Protein AF-A0ABD2Y4R7-F1 (afdb_monomer_lite)

Sequence (133 aa):
ENFEKKKAEISSQSTVENDNMSSDGSQHSQHLPSDLDIWCDAVGGKKKGRVSGLGSLGRTMKGYSSRPSHPYDLPEDVDERIRSTVHSLSAELQAQLERERLEKEEMKKEQASLQAQLSETRNQLHTLMERLG

Foldseek 3Di:
DQLVVLVVVLVVVVVPPPDDDDDDDDDPPPDRDDSVRSVCVSVVNDPPDDDPPDDDDDDPDDDPPPPPPDPPPPPPVVVVVVVVVVVVVVVVVVVVVVVVVVVVVVVVVVVVVVVVVVVVVVVVVVVVVVVVD

Radius of gyration: 38.23 Å; chains: 1; bounding box: 57×61×107 Å

Secondary structure (DSSP, 8-state):
-HHHHHHHHHHHHTTS---------------PPPHHHHHHHHTT-------TTS----------------TT-S-HHHHHHHHHHHHHHHHHHHHHHHHHHHHHHHHHHHHHHHHHHHHHHHHHHHHHHHHH-

Structure (mmCIF, N/CA/C/O backbone):
data_AF-A0ABD2Y4R7-F1
#
_entry.id   AF-A0ABD2Y4R7-F1
#
loop_
_atom_site.group_PDB
_atom_site.id
_atom_site.type_symbol
_atom_site.label_atom_id
_atom_site.label_alt_id
_atom_site.label_comp_id
_atom_site.label_asym_id
_atom_site.label_entity_id
_atom_site.label_seq_id
_atom_site.pdbx_PDB_ins_code
_atom_site.Cartn_x
_atom_site.Cartn_y
_atom_site.Cartn_z
_atom_site.occupancy
_atom_site.B_iso_or_equiv
_atom_site.auth_seq_id
_atom_site.auth_comp_id
_atom_site.auth_asym_id
_atom_site.auth_atom_id
_atom_site.pdbx_PDB_model_num
ATOM 1 N N . GLU A 1 1 ? 24.733 26.031 -22.591 1.00 61.31 1 GLU A N 1
ATOM 2 C CA . GLU A 1 1 ? 24.659 27.468 -22.241 1.00 61.31 1 GLU A CA 1
ATOM 3 C C . GLU A 1 1 ? 24.317 28.366 -23.438 1.00 61.31 1 GLU A C 1
ATOM 5 O O . GLU A 1 1 ? 23.368 29.129 -23.340 1.00 61.31 1 GLU A O 1
ATOM 10 N N . ASN A 1 2 ? 25.004 28.249 -24.584 1.00 70.81 2 ASN A N 1
ATOM 11 C CA . ASN A 1 2 ? 24.762 29.124 -25.750 1.00 70.81 2 ASN A CA 1
ATOM 12 C C . ASN A 1 2 ? 23.354 29.016 -26.367 1.00 70.81 2 ASN A C 1
ATOM 14 O O . ASN A 1 2 ? 22.823 30.020 -26.825 1.00 70.81 2 ASN A O 1
ATOM 18 N N . PHE A 1 3 ? 22.741 27.827 -26.354 1.00 76.00 3 PHE A N 1
ATOM 19 C CA . PHE A 1 3 ? 21.389 27.616 -26.889 1.00 76.00 3 PHE A CA 1
ATOM 20 C C . PHE A 1 3 ? 20.314 28.379 -26.101 1.00 76.00 3 PHE A C 1
ATOM 22 O O . PHE A 1 3 ? 19.550 29.135 -26.690 1.00 76.00 3 PHE A O 1
ATOM 29 N N . GLU A 1 4 ? 20.312 28.254 -24.771 1.00 78.19 4 GLU A N 1
ATOM 30 C CA . GLU A 1 4 ? 19.362 28.966 -23.902 1.00 78.19 4 GLU A CA 1
ATOM 31 C C . GLU A 1 4 ? 19.535 30.488 -23.979 1.00 78.19 4 GLU A C 1
ATOM 33 O O . GLU A 1 4 ? 18.552 31.222 -24.073 1.00 78.19 4 GLU A O 1
ATOM 38 N N . LYS A 1 5 ? 20.784 30.978 -24.046 1.00 78.00 5 LYS A N 1
ATOM 39 C CA . LYS A 1 5 ? 21.057 32.410 -24.266 1.00 78.00 5 LYS A CA 1
ATOM 40 C C . LYS A 1 5 ? 20.487 32.902 -25.602 1.00 78.00 5 LYS A C 1
ATOM 42 O O . LYS A 1 5 ? 19.830 33.938 -25.633 1.00 78.00 5 LYS A O 1
ATOM 47 N N . LYS A 1 6 ? 20.681 32.139 -26.684 1.00 73.31 6 LYS A N 1
ATOM 48 C CA . LYS A 1 6 ? 20.178 32.477 -28.026 1.00 73.31 6 LYS A CA 1
ATOM 49 C C . LYS A 1 6 ? 18.644 32.444 -28.092 1.00 73.31 6 LYS A C 1
ATOM 51 O O . LYS A 1 6 ? 18.037 33.301 -28.725 1.00 73.31 6 LYS A O 1
ATOM 56 N N . LYS A 1 7 ? 18.007 31.498 -27.395 1.00 77.88 7 LYS A N 1
ATOM 57 C CA . LYS A 1 7 ? 16.542 31.401 -27.294 1.00 77.88 7 LYS A CA 1
ATOM 58 C C . LYS A 1 7 ? 15.939 32.619 -26.582 1.00 77.88 7 LYS A C 1
ATOM 60 O O . LYS A 1 7 ? 14.963 33.189 -27.065 1.00 77.88 7 LYS A O 1
ATOM 65 N N . ALA A 1 8 ? 16.558 33.063 -25.487 1.00 75.88 8 ALA A N 1
ATOM 66 C CA . ALA A 1 8 ? 16.136 34.263 -24.764 1.00 75.88 8 ALA A CA 1
ATOM 67 C C . ALA A 1 8 ? 16.325 35.561 -25.581 1.00 75.88 8 ALA A C 1
ATOM 69 O O . ALA A 1 8 ? 15.470 36.447 -25.538 1.00 75.88 8 ALA A O 1
ATOM 70 N N . GLU A 1 9 ? 17.406 35.665 -26.360 1.00 75.25 9 GLU A N 1
ATOM 71 C CA . GLU A 1 9 ? 17.685 36.809 -27.243 1.00 75.25 9 GLU A CA 1
ATOM 72 C C . GLU A 1 9 ? 16.630 36.955 -28.353 1.00 75.25 9 GLU A C 1
ATOM 74 O O . GLU A 1 9 ? 16.052 38.029 -28.525 1.00 75.25 9 GLU A O 1
ATOM 79 N N . ILE A 1 10 ? 16.309 35.856 -29.044 1.00 69.12 10 ILE A N 1
ATOM 80 C CA . ILE A 1 10 ? 15.305 35.830 -30.122 1.00 69.12 10 ILE A CA 1
ATOM 81 C C . ILE A 1 10 ? 13.909 36.152 -29.575 1.00 69.12 10 ILE A C 1
ATOM 83 O O . ILE A 1 10 ? 13.152 36.904 -30.190 1.00 69.12 10 ILE A O 1
ATOM 87 N N . SER A 1 11 ? 13.582 35.639 -28.385 1.00 69.81 11 SER A N 1
ATOM 88 C CA . SER A 1 11 ? 12.320 35.959 -27.715 1.00 69.81 11 SER A CA 1
ATOM 89 C C . SER A 1 11 ? 12.214 37.445 -27.351 1.00 69.81 11 SER A C 1
ATOM 91 O O . SER A 1 11 ? 11.113 37.990 -27.373 1.00 69.81 11 SER A O 1
ATOM 93 N N . SER A 1 12 ? 13.337 38.103 -27.039 1.00 64.19 12 SER A N 1
ATOM 94 C CA . SER A 1 12 ? 13.375 39.522 -26.657 1.00 64.19 12 SER A CA 1
ATOM 95 C C . SER A 1 12 ? 13.302 40.472 -27.862 1.00 64.19 12 SER A C 1
ATOM 97 O O . SER A 1 12 ? 12.745 41.560 -27.738 1.00 64.19 12 SER A O 1
ATOM 99 N N . GLN A 1 13 ? 13.817 40.068 -29.032 1.00 59.62 13 GLN A N 1
ATOM 100 C CA . GLN A 1 13 ? 13.755 40.861 -30.272 1.00 59.62 13 GLN A CA 1
ATOM 101 C C . GLN A 1 13 ? 12.363 40.901 -30.916 1.00 59.62 13 GLN A C 1
ATOM 103 O O . GLN A 1 13 ? 12.032 41.886 -31.570 1.00 59.62 13 GLN A O 1
ATOM 108 N N . SER A 1 14 ? 11.517 39.885 -30.699 1.00 55.91 14 SER A N 1
ATOM 109 C CA . SER A 1 14 ? 10.165 39.848 -31.290 1.00 55.91 14 SER A CA 1
ATOM 110 C C . SER A 1 14 ? 9.227 40.965 -30.799 1.00 55.91 14 SER A C 1
ATOM 112 O O . SER A 1 14 ? 8.180 41.200 -31.394 1.00 55.91 14 SER A O 1
ATOM 114 N N . THR A 1 15 ? 9.610 41.686 -29.742 1.00 48.50 15 THR A N 1
ATOM 115 C CA . THR A 1 15 ? 8.780 42.709 -29.094 1.00 48.50 15 THR A CA 1
ATOM 116 C C . THR A 1 15 ? 9.093 44.143 -29.555 1.00 48.50 15 THR A C 1
ATOM 118 O O . THR A 1 15 ? 8.434 45.065 -29.083 1.00 48.50 15 THR A O 1
ATOM 121 N N . VAL A 1 16 ? 10.077 44.374 -30.444 1.00 49.09 16 VAL A N 1
ATOM 122 C CA . VAL A 1 16 ? 10.581 45.742 -30.741 1.00 49.09 16 VAL A CA 1
ATOM 123 C C . VAL A 1 16 ? 10.497 46.215 -32.198 1.00 49.09 16 VAL A C 1
ATOM 125 O O . VAL A 1 16 ? 10.890 47.343 -32.473 1.00 49.09 16 VAL A O 1
ATOM 128 N N . GLU A 1 17 ? 9.933 45.445 -33.130 1.00 47.53 17 GLU A N 1
ATOM 129 C CA . GLU A 1 17 ? 9.790 45.885 -34.531 1.00 47.53 17 GLU A CA 1
ATOM 130 C C . GLU A 1 17 ? 8.320 45.996 -34.956 1.00 47.53 17 GLU A C 1
ATOM 132 O O . GLU A 1 17 ? 7.831 45.264 -35.809 1.00 47.53 17 GLU A O 1
ATOM 137 N N . ASN A 1 18 ? 7.618 46.955 -34.355 1.00 47.94 18 ASN A N 1
ATOM 138 C CA . ASN A 1 18 ? 6.446 47.593 -34.948 1.00 47.94 18 ASN A CA 1
ATOM 139 C C . ASN A 1 18 ? 6.673 49.099 -34.836 1.00 47.94 18 ASN A C 1
ATOM 141 O O . ASN A 1 18 ? 6.500 49.647 -33.755 1.00 47.94 18 ASN A O 1
ATOM 145 N N . ASP A 1 19 ? 7.177 49.703 -35.916 1.00 41.25 19 ASP A N 1
ATOM 146 C CA . ASP A 1 19 ? 6.879 51.070 -36.380 1.00 41.25 19 ASP A CA 1
ATOM 147 C C . ASP A 1 19 ? 7.995 51.579 -37.313 1.00 41.25 19 ASP A C 1
ATOM 149 O O . ASP A 1 19 ? 8.799 52.423 -36.928 1.00 41.25 19 ASP A O 1
ATOM 153 N N . ASN A 1 20 ? 8.048 51.102 -38.567 1.00 38.19 20 ASN A N 1
ATOM 154 C CA . ASN A 1 20 ? 8.300 52.011 -39.695 1.00 38.19 20 ASN A CA 1
ATOM 155 C C . ASN A 1 20 ? 7.937 51.394 -41.059 1.00 38.19 20 ASN A C 1
ATOM 157 O O . ASN A 1 20 ? 8.328 50.280 -41.394 1.00 38.19 20 ASN A O 1
ATOM 161 N N . MET A 1 21 ? 7.197 52.161 -41.853 1.00 42.62 21 MET A N 1
ATOM 162 C CA . MET A 1 21 ? 6.607 51.813 -43.149 1.00 42.62 21 MET A CA 1
ATOM 163 C C . MET A 1 21 ? 7.635 51.717 -44.289 1.00 42.62 21 MET A C 1
ATOM 165 O O . MET A 1 21 ? 8.457 52.621 -44.426 1.00 42.62 21 MET A O 1
ATOM 169 N N . SER A 1 22 ? 7.492 50.732 -45.195 1.00 34.62 22 SER A N 1
ATOM 170 C CA . SER A 1 22 ? 7.478 50.946 -46.664 1.00 34.62 22 SER A CA 1
ATOM 171 C C . SER A 1 22 ? 7.239 49.659 -47.477 1.00 34.62 22 SER A C 1
ATOM 173 O O . SER A 1 22 ? 8.054 48.747 -47.483 1.00 34.62 22 SER A O 1
ATOM 175 N N . SER A 1 23 ? 6.099 49.651 -48.178 1.00 39.53 23 SER A N 1
ATOM 176 C CA . SER A 1 23 ? 5.803 49.086 -49.509 1.00 39.53 23 SER A CA 1
ATOM 177 C C . SER A 1 23 ? 6.753 48.034 -50.113 1.00 39.53 23 SER A C 1
ATOM 179 O O . SER A 1 23 ? 7.788 48.393 -50.659 1.00 39.53 23 SER A O 1
ATOM 181 N N . ASP A 1 24 ? 6.328 46.770 -50.164 1.00 35.19 24 ASP A N 1
ATOM 182 C CA . ASP A 1 24 ? 5.962 46.029 -51.394 1.00 35.19 24 ASP A CA 1
ATOM 183 C C . ASP A 1 24 ? 5.652 44.565 -51.020 1.00 35.19 24 ASP A C 1
ATOM 185 O O . ASP A 1 24 ? 6.187 44.014 -50.058 1.00 35.19 24 ASP A O 1
ATOM 189 N N . GLY A 1 25 ? 4.698 43.959 -51.717 1.00 42.66 25 GLY A N 1
ATOM 190 C CA . GLY A 1 25 ? 4.011 42.745 -51.305 1.00 42.66 25 GLY A CA 1
ATOM 191 C C . GLY A 1 25 ? 4.906 41.514 -51.169 1.00 42.66 25 GLY A C 1
ATOM 192 O O . GLY A 1 25 ? 5.494 41.041 -52.135 1.00 42.66 25 GLY A O 1
ATOM 193 N N . SER A 1 26 ? 4.901 40.908 -49.983 1.00 41.00 26 SER A N 1
ATOM 194 C CA . SER A 1 26 ? 4.871 39.453 -49.781 1.00 41.00 26 SER A CA 1
ATOM 195 C C . SER A 1 26 ? 4.698 39.172 -48.295 1.00 41.00 26 SER A C 1
ATOM 197 O O . SER A 1 26 ? 5.346 39.787 -47.457 1.00 41.00 26 SER A O 1
ATOM 199 N N . GLN A 1 27 ? 3.775 38.270 -47.974 1.00 41.72 27 GLN A N 1
ATOM 200 C CA . GLN A 1 27 ? 3.334 37.935 -46.622 1.00 41.72 27 GLN A CA 1
ATOM 201 C C . GLN A 1 27 ? 4.524 37.549 -45.727 1.00 41.72 27 GLN A C 1
ATOM 203 O O . GLN A 1 27 ? 4.993 36.412 -45.745 1.00 41.72 27 GLN A O 1
ATOM 208 N N . HIS A 1 28 ? 5.018 38.504 -44.941 1.00 42.81 28 HIS A N 1
ATOM 209 C CA . HIS A 1 28 ? 6.040 38.270 -43.933 1.00 42.81 28 HIS A CA 1
ATOM 210 C C . HIS A 1 28 ? 5.360 37.663 -42.704 1.00 42.81 28 HIS A C 1
ATOM 212 O O . HIS A 1 28 ? 4.966 38.360 -41.774 1.00 42.81 28 HIS A O 1
ATOM 218 N N . SER A 1 29 ? 5.164 36.344 -42.717 1.00 42.91 29 SER A N 1
ATOM 219 C CA . SER A 1 29 ? 4.933 35.624 -41.469 1.00 42.91 29 SER A CA 1
ATOM 220 C C . SER A 1 29 ? 6.230 35.737 -40.676 1.00 42.91 29 SER A C 1
ATOM 222 O O . SER A 1 29 ? 7.221 35.110 -41.052 1.00 42.91 29 SER A O 1
ATOM 224 N N . GLN A 1 30 ? 6.231 36.541 -39.610 1.00 54.12 30 GLN A N 1
ATOM 225 C CA . GLN A 1 30 ? 7.271 36.532 -38.579 1.00 54.12 30 GLN A CA 1
ATOM 226 C C . GLN A 1 30 ? 7.250 35.159 -37.893 1.00 54.12 30 GLN A C 1
ATOM 228 O O . GLN A 1 30 ? 6.679 34.958 -36.826 1.00 54.12 30 GLN A O 1
ATOM 233 N N . HIS A 1 31 ? 7.782 34.157 -38.584 1.00 57.12 31 HIS A N 1
ATOM 234 C CA . HIS A 1 31 ? 7.896 32.804 -38.086 1.00 57.12 31 HIS A CA 1
ATOM 235 C C . HIS A 1 31 ? 9.127 32.781 -37.191 1.00 57.12 31 HIS A C 1
ATOM 237 O O . HIS A 1 31 ? 10.254 32.809 -37.693 1.00 57.12 31 HIS A O 1
ATOM 243 N N . LEU A 1 32 ? 8.917 32.751 -35.871 1.00 66.94 32 LEU A N 1
ATOM 244 C CA . LEU A 1 32 ? 10.012 32.506 -34.941 1.00 66.94 32 LEU A CA 1
ATOM 245 C C . LEU A 1 32 ? 10.768 31.248 -35.404 1.00 66.94 32 LEU A C 1
ATOM 247 O O . LEU A 1 32 ? 10.133 30.261 -35.791 1.00 66.94 32 LEU A O 1
ATOM 251 N N . PRO A 1 33 ? 12.109 31.276 -35.441 1.00 71.06 33 PRO A N 1
ATOM 252 C CA . PRO A 1 33 ? 12.880 30.112 -35.849 1.00 71.06 33 PRO A CA 1
ATOM 253 C C . PRO A 1 33 ? 12.521 28.925 -34.953 1.00 71.06 33 PRO A C 1
ATOM 255 O O . PRO A 1 33 ? 12.316 29.084 -33.749 1.00 71.06 33 PRO A O 1
ATOM 258 N N . SER A 1 34 ? 12.421 27.732 -35.544 1.00 73.88 34 SER A N 1
ATOM 259 C CA . SER A 1 34 ? 12.171 26.518 -34.767 1.00 73.88 34 SER A CA 1
ATOM 260 C C . SER A 1 34 ? 13.300 26.320 -33.755 1.00 73.88 34 SER A C 1
ATOM 262 O O . SER A 1 34 ? 14.447 26.666 -34.035 1.00 73.88 34 SER A O 1
ATOM 264 N N . ASP A 1 35 ? 13.019 25.691 -32.614 1.00 77.38 35 ASP A N 1
ATOM 265 C CA . ASP A 1 35 ? 14.049 25.319 -31.635 1.00 77.38 35 ASP A CA 1
ATOM 266 C C . ASP A 1 35 ? 15.225 24.560 -32.289 1.00 77.38 35 ASP A C 1
ATOM 268 O O . ASP A 1 35 ? 16.376 24.725 -31.884 1.00 77.38 35 ASP A O 1
ATOM 272 N N . LEU A 1 36 ? 14.971 23.804 -33.366 1.00 78.12 36 LEU A N 1
ATOM 273 C CA . LEU A 1 36 ? 16.018 23.143 -34.149 1.00 78.12 36 LEU A CA 1
ATOM 274 C C . LEU A 1 36 ? 16.928 24.135 -34.892 1.00 78.12 36 LEU A C 1
ATOM 276 O O . LEU A 1 36 ? 18.143 23.940 -34.937 1.00 78.12 36 LEU A O 1
ATOM 280 N N . ASP A 1 37 ? 16.361 25.202 -35.455 1.00 74.12 37 ASP A N 1
ATOM 281 C CA . ASP A 1 37 ? 17.117 26.261 -36.126 1.00 74.12 37 ASP A CA 1
ATOM 282 C C . ASP A 1 37 ? 17.974 27.037 -35.117 1.00 74.12 37 ASP A C 1
ATOM 284 O O . ASP A 1 37 ? 19.153 27.287 -35.369 1.00 74.12 37 ASP A O 1
ATOM 288 N N . ILE A 1 38 ? 17.409 27.346 -33.945 1.00 80.12 38 ILE A N 1
ATOM 289 C CA . ILE A 1 38 ? 18.111 28.024 -32.844 1.00 80.12 38 ILE A CA 1
ATOM 290 C C . ILE A 1 38 ? 19.287 27.166 -32.357 1.00 80.12 38 ILE A C 1
ATOM 292 O O . ILE A 1 38 ? 20.374 27.679 -32.078 1.00 80.12 38 ILE A O 1
ATOM 296 N N . TRP A 1 39 ? 19.095 25.846 -32.289 1.00 80.62 39 TRP A N 1
ATOM 297 C CA . TRP A 1 39 ? 20.139 24.916 -31.878 1.00 80.62 39 TRP A CA 1
ATOM 298 C C . TRP A 1 39 ? 21.266 24.842 -32.902 1.00 80.62 39 TRP A C 1
ATOM 300 O O . TRP A 1 39 ? 22.426 24.994 -32.519 1.00 80.62 39 TRP A O 1
ATOM 310 N N . CYS A 1 40 ? 20.933 24.695 -34.190 1.00 73.88 40 CYS A N 1
ATOM 311 C CA . CYS A 1 40 ? 21.911 24.703 -35.282 1.00 73.88 40 CYS A CA 1
ATOM 312 C C . CYS A 1 40 ? 22.799 25.952 -35.230 1.00 73.88 40 CYS A C 1
ATOM 314 O O . CYS A 1 40 ? 24.021 25.845 -35.321 1.00 73.88 40 CYS A O 1
ATOM 316 N N . ASP A 1 41 ? 22.197 27.118 -35.010 1.00 71.69 41 ASP A N 1
ATOM 317 C CA . ASP A 1 41 ? 22.912 28.384 -34.884 1.00 71.69 41 ASP A CA 1
ATOM 318 C C . ASP A 1 41 ? 23.829 28.440 -33.653 1.00 71.69 41 ASP A C 1
ATOM 320 O O . ASP A 1 41 ? 24.956 28.930 -33.738 1.00 71.69 41 ASP A O 1
ATOM 324 N N . ALA A 1 42 ? 23.368 27.947 -32.500 1.00 76.81 42 ALA A N 1
ATOM 325 C CA . ALA A 1 42 ? 24.131 27.984 -31.252 1.00 76.81 42 ALA A CA 1
ATOM 326 C C . ALA A 1 42 ? 25.357 27.055 -31.262 1.00 76.81 42 ALA A C 1
ATOM 328 O O . ALA A 1 42 ? 26.347 27.338 -30.583 1.00 76.81 42 ALA A O 1
ATOM 329 N N . VAL A 1 43 ? 25.301 25.958 -32.025 1.00 74.25 43 VAL A N 1
ATOM 330 C CA . VAL A 1 43 ? 26.406 24.993 -32.170 1.00 74.25 43 VAL A CA 1
ATOM 331 C C . VAL A 1 43 ? 27.291 25.263 -33.396 1.00 74.25 43 VAL A C 1
ATOM 333 O O . VAL A 1 43 ? 28.243 24.525 -33.639 1.00 74.25 43 VAL A O 1
ATOM 336 N N . GLY A 1 44 ? 27.008 26.326 -34.164 1.00 66.00 44 GLY A N 1
ATOM 337 C CA . GLY A 1 44 ? 27.782 26.716 -35.351 1.00 66.00 44 GLY A CA 1
ATOM 338 C C . GLY A 1 44 ? 27.517 25.857 -36.596 1.00 66.00 44 GLY A C 1
ATOM 339 O O . GLY A 1 44 ? 28.340 25.811 -37.515 1.00 66.00 44 GLY A O 1
ATOM 340 N N . GLY A 1 45 ? 26.382 25.160 -36.640 1.00 61.19 45 GLY A N 1
ATOM 341 C CA . GLY A 1 45 ? 25.950 24.347 -37.769 1.00 61.19 45 GLY A CA 1
ATOM 342 C C . GLY A 1 45 ? 25.617 25.215 -38.982 1.00 61.19 45 GLY A C 1
ATOM 343 O O . GLY A 1 45 ? 24.667 25.991 -38.977 1.00 61.19 45 GLY A O 1
ATOM 344 N N . LYS A 1 46 ? 26.389 25.077 -40.063 1.00 63.66 46 LYS A N 1
ATOM 345 C CA . LYS A 1 46 ? 26.163 25.813 -41.316 1.00 63.66 46 LYS A CA 1
ATOM 346 C C . LYS A 1 46 ? 24.838 25.374 -41.951 1.00 63.66 46 LYS A C 1
ATOM 348 O O . LYS A 1 46 ? 24.791 24.343 -42.623 1.00 63.66 46 LYS A O 1
ATOM 353 N N . LYS A 1 47 ? 23.772 26.163 -41.800 1.00 63.94 47 LYS A N 1
ATOM 354 C CA . LYS A 1 47 ? 22.528 25.981 -42.563 1.00 63.94 47 LYS A CA 1
ATOM 355 C C . LYS A 1 47 ? 22.858 26.168 -44.050 1.00 63.94 47 LYS A C 1
ATOM 357 O O . LYS A 1 47 ? 23.314 27.233 -44.462 1.00 63.94 47 LYS A O 1
ATOM 362 N N . LYS A 1 48 ? 22.721 25.114 -44.865 1.00 64.56 48 LYS A N 1
ATOM 363 C CA . LYS A 1 48 ? 23.075 25.144 -46.296 1.00 64.56 48 LYS A CA 1
ATOM 364 C C . LYS A 1 48 ? 22.030 25.949 -47.074 1.00 64.56 48 LYS A C 1
ATOM 366 O O . LYS A 1 48 ? 21.119 25.394 -47.677 1.00 64.56 48 LYS A O 1
ATOM 371 N N . GLY A 1 49 ? 22.153 27.271 -47.009 1.00 54.22 49 GLY A N 1
ATOM 372 C CA . GLY A 1 49 ? 21.332 28.215 -47.753 1.00 54.22 49 GLY A CA 1
ATOM 373 C C . GLY A 1 49 ? 21.614 28.150 -49.253 1.00 54.22 49 GLY A C 1
ATOM 374 O O . GLY A 1 49 ? 22.763 28.123 -49.697 1.00 54.22 49 GLY A O 1
ATOM 375 N N . ARG A 1 50 ? 20.536 28.120 -50.036 1.00 56.66 50 ARG A N 1
ATOM 376 C CA . ARG A 1 50 ? 20.517 28.302 -51.487 1.00 56.66 50 ARG A CA 1
ATOM 377 C C . ARG A 1 50 ? 20.878 29.759 -51.786 1.00 56.66 50 ARG A C 1
ATOM 379 O O . ARG A 1 50 ? 20.112 30.657 -51.458 1.00 56.66 50 ARG A O 1
ATOM 386 N N . VAL A 1 51 ? 22.046 29.996 -52.377 1.00 51.44 51 VAL A N 1
ATOM 387 C CA . VAL A 1 51 ? 22.469 31.344 -52.786 1.00 51.44 51 VAL A CA 1
ATOM 388 C C . VAL A 1 51 ? 21.714 31.711 -54.064 1.00 51.44 51 VAL A C 1
ATOM 390 O O . VAL A 1 51 ? 21.940 31.111 -55.115 1.00 51.44 51 VAL A O 1
ATOM 393 N N . SER A 1 52 ? 20.783 32.658 -53.986 1.00 52.78 52 SER A N 1
ATOM 394 C CA . SER A 1 52 ? 20.144 33.225 -55.176 1.00 52.78 52 SER A CA 1
ATOM 395 C C . SER A 1 52 ? 21.173 34.083 -55.917 1.00 52.78 52 SER A C 1
ATOM 397 O O . SER A 1 52 ? 21.632 35.081 -55.374 1.00 52.78 52 SER A O 1
ATOM 399 N N . GLY A 1 53 ? 21.566 33.678 -57.131 1.00 57.94 53 GLY A N 1
ATOM 400 C CA . GLY A 1 53 ? 22.448 34.473 -58.002 1.00 57.94 53 GLY A CA 1
ATOM 401 C C . GLY A 1 53 ? 23.746 33.807 -58.477 1.00 57.94 53 GLY A C 1
ATOM 402 O O . GLY A 1 53 ? 24.453 34.413 -59.275 1.00 57.94 53 GLY A O 1
ATOM 403 N N . LEU A 1 54 ? 24.062 32.569 -58.075 1.00 56.84 54 LEU A N 1
ATOM 404 C CA . LEU A 1 54 ? 25.167 31.804 -58.676 1.00 56.84 54 LEU A CA 1
ATOM 405 C C . LEU A 1 54 ? 24.625 30.587 -59.431 1.00 56.84 54 LEU A C 1
ATOM 407 O O . LEU A 1 54 ? 24.081 29.660 -58.834 1.00 56.84 54 LEU A O 1
ATOM 411 N N . GLY A 1 55 ? 24.766 30.613 -60.758 1.00 48.81 55 GLY A N 1
ATOM 412 C CA . GLY A 1 55 ? 24.318 29.563 -61.669 1.00 48.81 55 GLY A CA 1
ATOM 413 C C . GLY A 1 55 ? 24.822 28.163 -61.299 1.00 48.81 55 GLY A C 1
ATOM 414 O O . GLY A 1 55 ? 25.900 27.986 -60.734 1.00 48.81 55 GLY A O 1
ATOM 415 N N . SER A 1 56 ? 24.004 27.164 -61.639 1.00 58.84 56 SER A N 1
ATOM 416 C CA . SER A 1 56 ? 24.267 25.735 -61.460 1.00 58.84 56 SER A CA 1
ATOM 417 C C . SER A 1 56 ? 25.640 25.339 -62.007 1.00 58.84 56 SER A C 1
ATOM 419 O O . SER A 1 56 ? 25.805 25.165 -63.214 1.00 58.84 56 SER A O 1
ATOM 421 N N . LEU A 1 57 ? 26.603 25.107 -61.115 1.00 50.81 57 LEU A N 1
ATOM 422 C CA . LEU A 1 57 ? 27.826 24.398 -61.463 1.00 50.81 57 LEU A CA 1
ATOM 423 C C . LEU A 1 57 ? 27.697 22.952 -60.988 1.00 50.81 57 LEU A C 1
ATOM 425 O O . LEU A 1 57 ? 27.995 22.611 -59.842 1.00 50.81 5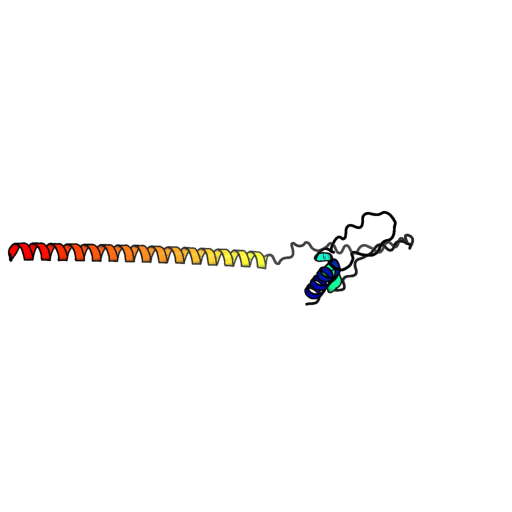7 LEU A O 1
ATOM 429 N N . GLY A 1 58 ? 27.200 22.117 -61.901 1.00 55.22 58 GLY A N 1
ATOM 430 C CA . GLY A 1 58 ? 27.167 20.672 -61.762 1.00 55.22 58 GLY A CA 1
ATOM 431 C C . GLY A 1 58 ? 28.566 20.145 -61.464 1.00 55.22 58 GLY A C 1
ATOM 432 O O . GLY A 1 58 ? 29.427 20.082 -62.336 1.00 55.22 58 GLY A O 1
ATOM 433 N N . ARG A 1 59 ? 28.789 19.765 -60.210 1.00 52.50 59 ARG A N 1
ATOM 434 C CA . ARG A 1 59 ? 29.883 18.888 -59.814 1.00 52.50 59 ARG A CA 1
ATOM 435 C C . ARG A 1 59 ? 29.276 17.735 -59.038 1.00 52.50 59 ARG A C 1
ATOM 437 O O . ARG A 1 59 ? 28.976 17.846 -57.854 1.00 52.50 59 ARG A O 1
ATOM 444 N N . THR A 1 60 ? 29.081 16.634 -59.753 1.00 54.78 60 THR A N 1
ATOM 445 C CA . THR A 1 60 ? 28.945 15.282 -59.214 1.00 54.78 60 THR A CA 1
ATOM 446 C C . THR A 1 60 ? 30.139 14.988 -58.310 1.00 54.78 60 THR A C 1
ATOM 448 O O . THR A 1 60 ? 31.176 14.503 -58.758 1.00 54.78 60 THR A O 1
ATOM 451 N N . MET A 1 61 ? 30.005 15.304 -57.025 1.00 46.38 61 MET A N 1
ATOM 452 C CA . MET A 1 61 ? 30.842 14.724 -55.989 1.00 46.38 61 MET A CA 1
ATOM 453 C C . MET A 1 61 ? 30.167 13.424 -55.568 1.00 46.38 61 MET A C 1
ATOM 455 O O . MET A 1 61 ? 29.020 13.430 -55.122 1.00 46.38 61 MET A O 1
ATOM 459 N N . LYS A 1 62 ? 30.873 12.315 -55.810 1.00 47.88 62 LYS A N 1
ATOM 460 C CA . LYS A 1 62 ? 30.500 10.952 -55.429 1.00 47.88 62 LYS A CA 1
ATOM 461 C C . LYS A 1 62 ? 29.841 10.960 -54.054 1.00 47.88 62 LYS A C 1
ATOM 463 O O . LYS A 1 62 ? 30.448 11.400 -53.081 1.00 47.88 62 LYS A O 1
ATOM 468 N N . GLY A 1 63 ? 28.604 10.476 -54.004 1.00 48.59 63 GLY A N 1
ATOM 469 C CA . GLY A 1 63 ? 27.899 10.249 -52.759 1.00 48.59 63 GLY A CA 1
ATOM 470 C C . GLY A 1 63 ? 28.671 9.249 -51.909 1.00 48.59 63 GLY A C 1
ATOM 471 O O . GLY A 1 63 ? 28.535 8.044 -52.085 1.00 48.59 63 GLY A O 1
ATOM 472 N N . TYR A 1 64 ? 29.418 9.744 -50.929 1.00 43.94 64 TYR A N 1
ATOM 473 C CA . TYR A 1 64 ? 29.360 9.126 -49.615 1.00 43.94 64 TYR A CA 1
ATOM 474 C C . TYR A 1 64 ? 27.954 9.442 -49.124 1.00 43.94 64 TYR A C 1
ATOM 476 O O . TYR A 1 64 ? 27.665 10.522 -48.612 1.00 43.94 64 TYR A O 1
ATOM 484 N N . SER A 1 65 ? 27.046 8.510 -49.401 1.00 48.88 65 SER A N 1
ATOM 485 C CA . SER A 1 65 ? 25.816 8.388 -48.649 1.00 48.88 65 SER A CA 1
ATOM 486 C C . SER A 1 65 ? 26.237 8.112 -47.208 1.00 48.88 65 SER A C 1
ATOM 488 O O . SER A 1 65 ? 26.322 6.968 -46.778 1.00 48.88 65 SER A O 1
ATOM 490 N N . SER A 1 66 ? 26.524 9.164 -46.443 1.00 54.97 66 SER A N 1
ATOM 491 C CA . SER A 1 66 ? 26.264 9.129 -45.014 1.00 54.97 66 SER A CA 1
ATOM 492 C C . SER A 1 66 ? 24.747 9.176 -44.890 1.00 54.97 66 SER A C 1
ATOM 494 O O . SER A 1 66 ? 24.145 10.207 -44.590 1.00 54.97 66 SER A O 1
ATOM 496 N N . ARG A 1 67 ? 24.120 8.043 -45.229 1.00 47.88 67 ARG A N 1
ATOM 497 C CA . ARG A 1 67 ? 22.846 7.649 -44.653 1.00 47.88 67 ARG A CA 1
ATOM 498 C C . ARG A 1 67 ? 22.955 8.022 -43.172 1.00 47.88 67 ARG A C 1
ATOM 500 O O . ARG A 1 67 ? 23.936 7.603 -42.554 1.00 47.88 67 ARG A O 1
ATOM 507 N N . PRO A 1 68 ? 22.048 8.840 -42.617 1.00 49.66 68 PRO A N 1
ATOM 508 C CA . PRO A 1 68 ? 21.990 8.951 -41.175 1.00 49.66 68 PRO A CA 1
ATOM 509 C C . PRO A 1 68 ? 21.785 7.519 -40.690 1.00 49.66 68 PRO A C 1
ATOM 511 O O . PRO A 1 68 ? 20.800 6.875 -41.069 1.00 49.66 68 PRO A O 1
ATOM 514 N N . SER A 1 69 ? 22.772 6.972 -39.977 1.00 51.31 69 SER A N 1
ATOM 515 C CA . SER A 1 69 ? 22.547 5.774 -39.185 1.00 51.31 69 SER A CA 1
ATOM 516 C C . SER A 1 69 ? 21.298 6.058 -38.361 1.00 51.31 69 SER A C 1
ATOM 518 O O . SER A 1 69 ? 21.088 7.170 -37.870 1.00 51.31 69 SER A O 1
ATOM 520 N N . HIS A 1 70 ? 20.382 5.105 -38.422 1.00 54.75 70 HIS A N 1
ATOM 521 C CA . HIS A 1 70 ? 19.025 5.241 -37.933 1.00 54.75 70 HIS A CA 1
ATOM 522 C C . HIS A 1 70 ? 19.007 5.866 -36.526 1.00 54.75 70 HIS A C 1
ATOM 524 O O . HIS A 1 70 ? 19.852 5.515 -35.708 1.00 54.75 70 HIS A O 1
ATOM 530 N N . PRO A 1 71 ? 17.989 6.665 -36.162 1.00 54.88 71 PRO A N 1
ATOM 531 C CA . PRO A 1 71 ? 17.731 7.032 -34.763 1.00 54.88 71 PRO A CA 1
ATOM 532 C C . PRO A 1 71 ? 17.447 5.828 -33.830 1.00 54.88 71 PRO A C 1
ATOM 534 O O . PRO A 1 71 ? 17.085 6.033 -32.678 1.00 54.88 71 PRO A O 1
ATOM 537 N N . TYR A 1 72 ? 17.603 4.589 -34.312 1.00 55.03 72 TYR A N 1
ATOM 538 C CA . TYR A 1 72 ? 17.470 3.346 -33.553 1.00 55.03 72 TYR A CA 1
ATOM 539 C C . TYR A 1 72 ? 18.801 2.798 -33.010 1.00 55.03 72 TYR A C 1
ATOM 541 O O . TYR A 1 72 ? 18.774 1.760 -32.365 1.00 55.03 72 TYR A O 1
ATOM 549 N N . ASP A 1 73 ? 19.939 3.479 -33.190 1.00 55.09 73 ASP A N 1
ATOM 550 C CA . ASP A 1 73 ? 21.195 3.121 -32.500 1.00 55.09 73 ASP A CA 1
ATOM 551 C C . ASP A 1 73 ? 21.213 3.636 -31.039 1.00 55.09 73 ASP A C 1
ATOM 553 O O . ASP A 1 73 ? 22.230 4.130 -30.546 1.00 55.09 73 ASP A O 1
ATOM 557 N N . LEU A 1 74 ? 20.088 3.549 -30.315 1.00 60.22 74 LEU A N 1
ATOM 558 C CA . LEU A 1 74 ? 20.193 3.439 -28.859 1.00 60.22 74 LEU A CA 1
ATOM 559 C C . LEU A 1 74 ? 20.745 2.035 -28.587 1.00 60.22 74 LEU A C 1
ATOM 561 O O . LEU A 1 74 ? 20.250 1.084 -29.192 1.00 60.22 74 LEU A O 1
ATOM 565 N N . PRO A 1 75 ? 21.754 1.866 -27.710 1.00 64.88 75 PRO A N 1
ATOM 566 C CA . PRO A 1 75 ? 22.187 0.532 -27.334 1.00 64.88 75 PRO A CA 1
ATOM 567 C C . PRO A 1 75 ? 20.955 -0.202 -26.808 1.00 64.88 75 PRO A C 1
ATOM 569 O O . PRO A 1 75 ? 20.345 0.264 -25.849 1.00 64.88 75 PRO A O 1
ATOM 572 N N . GLU A 1 76 ? 20.578 -1.315 -27.435 1.00 64.62 76 GLU A N 1
ATOM 573 C CA . GLU A 1 76 ? 19.475 -2.203 -27.022 1.00 64.62 76 GLU A CA 1
ATOM 574 C C . GLU A 1 76 ? 19.532 -2.502 -25.503 1.00 64.62 76 GLU A C 1
ATOM 576 O O . GLU A 1 76 ? 18.527 -2.579 -24.799 1.00 64.62 76 GLU A O 1
ATOM 581 N N . ASP A 1 77 ? 20.760 -2.481 -24.991 1.00 78.88 77 ASP A N 1
ATOM 582 C CA . ASP A 1 77 ? 21.215 -2.533 -23.609 1.00 78.88 77 ASP A CA 1
ATOM 583 C C . ASP A 1 77 ? 20.653 -1.456 -22.652 1.00 78.88 77 ASP A C 1
ATOM 585 O O . ASP A 1 77 ? 20.637 -1.648 -21.436 1.00 78.88 77 ASP A O 1
ATOM 589 N N . VAL A 1 78 ? 20.252 -0.278 -23.135 1.00 87.62 78 VAL A N 1
ATOM 590 C CA . VAL A 1 78 ? 19.649 0.783 -22.305 1.00 87.62 78 VAL A CA 1
ATOM 591 C C . VAL A 1 78 ? 18.178 0.479 -22.076 1.00 87.62 78 VAL A C 1
ATOM 593 O O . VAL A 1 78 ? 17.732 0.487 -20.929 1.00 87.62 78 VAL A O 1
ATOM 596 N N . ASP A 1 79 ? 17.448 0.138 -23.134 1.00 89.38 79 ASP A N 1
ATOM 597 C CA . ASP A 1 79 ? 16.033 -0.205 -23.029 1.00 89.38 79 ASP A CA 1
ATOM 598 C C . ASP A 1 79 ? 15.838 -1.506 -22.242 1.00 89.38 79 ASP A C 1
ATOM 600 O O . ASP A 1 79 ? 14.931 -1.593 -21.417 1.00 89.38 79 ASP A O 1
ATOM 604 N N . GLU A 1 80 ? 16.715 -2.497 -22.423 1.00 91.75 80 GLU A N 1
ATOM 605 C CA . GLU A 1 80 ? 16.719 -3.735 -21.633 1.00 91.75 80 GLU A CA 1
ATOM 606 C C . GLU A 1 80 ? 16.927 -3.457 -20.139 1.00 91.75 80 GLU A C 1
ATOM 608 O O . GLU A 1 80 ? 16.218 -3.991 -19.284 1.00 91.75 80 GLU A O 1
ATOM 613 N N . ARG A 1 81 ? 17.859 -2.556 -19.816 1.00 93.62 81 ARG A N 1
ATOM 614 C CA . ARG A 1 81 ? 18.155 -2.152 -18.439 1.00 93.62 81 ARG A CA 1
ATOM 615 C C . ARG A 1 81 ? 16.996 -1.385 -17.823 1.00 93.62 81 ARG A C 1
ATOM 617 O O . ARG A 1 81 ? 16.642 -1.676 -16.687 1.00 93.62 81 ARG A O 1
ATOM 624 N N . ILE A 1 82 ? 16.375 -0.468 -18.566 1.00 95.12 82 ILE A N 1
ATOM 625 C CA . ILE A 1 82 ? 15.172 0.251 -18.125 1.00 95.12 82 ILE A CA 1
ATOM 626 C C . ILE A 1 82 ? 14.024 -0.734 -17.894 1.00 95.12 82 ILE A C 1
ATOM 628 O O . ILE A 1 82 ? 13.355 -0.672 -16.866 1.00 95.12 82 ILE A O 1
ATOM 632 N N . ARG A 1 83 ? 13.804 -1.690 -18.804 1.00 96.50 83 ARG A N 1
ATOM 633 C CA . ARG A 1 83 ? 12.798 -2.738 -18.597 1.00 96.50 83 ARG A CA 1
ATOM 634 C C . ARG A 1 83 ? 13.114 -3.532 -17.335 1.00 96.50 83 ARG A C 1
ATOM 636 O O . ARG A 1 83 ? 12.235 -3.677 -16.492 1.00 96.50 83 ARG A O 1
ATOM 643 N N . SER A 1 84 ? 14.346 -4.000 -17.164 1.00 96.19 84 SER A N 1
ATOM 644 C CA . SER A 1 84 ? 14.747 -4.777 -15.989 1.00 96.19 84 SER A CA 1
ATOM 645 C C . SER A 1 84 ? 14.556 -4.002 -14.684 1.00 96.19 84 SER A C 1
ATOM 647 O O . SER A 1 84 ? 14.062 -4.573 -13.711 1.00 96.19 84 SER A O 1
ATOM 649 N N . THR A 1 85 ? 14.916 -2.717 -14.640 1.00 97.50 85 THR A N 1
ATOM 650 C CA . THR A 1 85 ? 14.745 -1.895 -13.434 1.00 97.50 85 THR A CA 1
ATOM 651 C C . THR A 1 85 ? 13.273 -1.656 -13.129 1.00 97.50 85 THR A C 1
ATOM 653 O O . THR A 1 85 ? 12.870 -1.797 -11.978 1.00 97.50 85 THR A O 1
ATOM 656 N N . VAL A 1 86 ? 12.450 -1.381 -14.146 1.00 97.69 86 VAL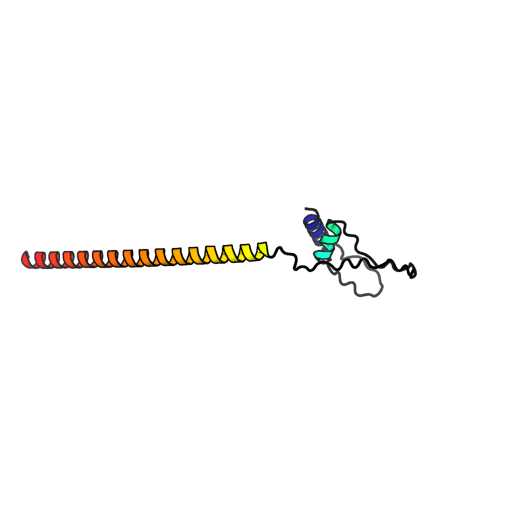 A N 1
ATOM 657 C CA . VAL A 1 86 ? 10.996 -1.230 -13.987 1.00 97.69 86 VAL A CA 1
ATOM 658 C C . VAL A 1 86 ? 10.368 -2.513 -13.450 1.00 97.69 86 VAL A C 1
ATOM 660 O O . VAL A 1 86 ? 9.573 -2.446 -12.514 1.00 97.69 86 VAL A O 1
ATOM 663 N N . HIS A 1 87 ? 10.733 -3.680 -13.986 1.00 97.94 87 HIS A N 1
ATOM 664 C CA . HIS A 1 87 ? 10.196 -4.955 -13.506 1.00 97.94 87 HIS A CA 1
ATOM 665 C C . HIS A 1 87 ? 10.638 -5.250 -12.069 1.00 97.94 87 HIS A C 1
ATOM 667 O O . HIS A 1 87 ? 9.804 -5.620 -11.247 1.00 97.94 87 HIS A O 1
ATOM 673 N N . SER A 1 88 ? 11.917 -5.029 -11.747 1.00 97.94 88 SER A N 1
ATOM 674 C CA . SER A 1 88 ? 12.442 -5.215 -10.389 1.00 97.94 88 SER A CA 1
ATOM 675 C C . SER A 1 88 ? 11.726 -4.319 -9.381 1.00 97.94 88 SER A C 1
ATOM 677 O O . SER A 1 88 ? 11.267 -4.802 -8.350 1.00 97.94 88 SER A O 1
ATOM 679 N N . LEU A 1 89 ? 11.585 -3.029 -9.695 1.00 98.25 89 LEU A N 1
ATOM 680 C CA . LEU A 1 89 ? 10.922 -2.073 -8.813 1.00 98.25 89 LEU A CA 1
ATOM 681 C C . LEU A 1 89 ? 9.427 -2.379 -8.674 1.00 98.25 89 LEU A C 1
ATOM 683 O O . LEU A 1 89 ? 8.871 -2.255 -7.589 1.00 98.25 89 LEU A O 1
ATOM 687 N N . SER A 1 90 ? 8.777 -2.816 -9.754 1.00 98.19 90 SER A N 1
ATOM 688 C CA . SER A 1 90 ? 7.365 -3.211 -9.714 1.00 98.19 90 SER A CA 1
ATOM 689 C C . SER A 1 90 ? 7.150 -4.429 -8.815 1.00 98.19 90 SER A C 1
ATOM 691 O O . SER A 1 90 ? 6.205 -4.444 -8.030 1.00 98.19 90 SER A O 1
ATOM 693 N N . ALA A 1 91 ? 8.034 -5.426 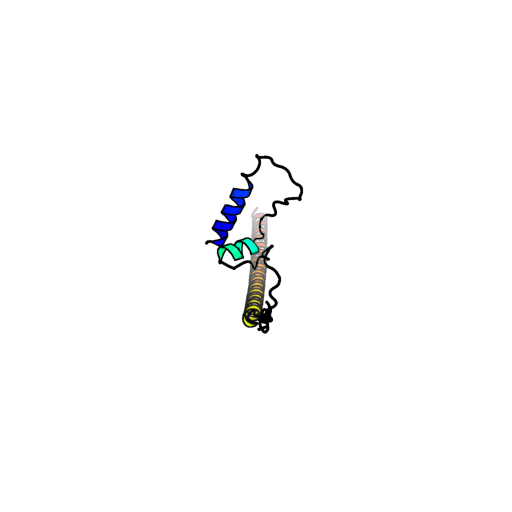-8.895 1.00 98.19 91 ALA A N 1
ATOM 694 C CA . ALA A 1 91 ? 7.982 -6.605 -8.035 1.00 98.19 91 ALA A CA 1
ATOM 695 C C . ALA A 1 91 ? 8.247 -6.249 -6.564 1.00 98.19 91 ALA A C 1
ATOM 697 O O . ALA A 1 91 ? 7.544 -6.726 -5.675 1.00 98.19 91 ALA A O 1
ATOM 698 N N . GLU A 1 92 ? 9.221 -5.376 -6.302 1.00 98.31 92 GLU A N 1
ATOM 699 C CA . GLU A 1 92 ? 9.513 -4.895 -4.951 1.00 98.31 92 GLU A CA 1
ATOM 700 C C . GLU A 1 92 ? 8.334 -4.114 -4.358 1.00 98.31 92 GLU A C 1
ATOM 702 O O . GLU A 1 92 ? 7.923 -4.381 -3.228 1.00 98.31 92 GLU A O 1
ATOM 707 N N . LEU A 1 93 ? 7.725 -3.221 -5.142 1.00 98.44 93 LEU A N 1
ATOM 708 C CA . LEU A 1 93 ? 6.551 -2.457 -4.728 1.00 98.44 93 LEU A CA 1
ATOM 709 C C . LEU A 1 93 ? 5.357 -3.369 -4.414 1.00 98.44 93 LEU A C 1
ATOM 711 O O . LEU A 1 93 ? 4.660 -3.158 -3.422 1.00 98.44 93 LEU A O 1
ATOM 715 N N . GLN A 1 94 ? 5.129 -4.403 -5.228 1.00 98.31 94 GLN A N 1
ATOM 716 C CA . GLN A 1 94 ? 4.087 -5.398 -4.967 1.00 98.31 94 GLN A CA 1
ATOM 717 C C . GLN A 1 94 ? 4.356 -6.169 -3.672 1.00 98.31 94 GLN A C 1
ATOM 719 O O . GLN A 1 94 ? 3.460 -6.291 -2.839 1.00 98.31 94 GLN A O 1
ATOM 724 N N . ALA A 1 95 ? 5.593 -6.622 -3.463 1.00 98.25 95 ALA A N 1
ATOM 725 C CA . ALA A 1 95 ? 5.972 -7.317 -2.238 1.00 98.25 95 ALA A CA 1
ATOM 726 C C . ALA A 1 95 ? 5.803 -6.425 -0.997 1.00 98.25 95 ALA A C 1
ATOM 728 O O . A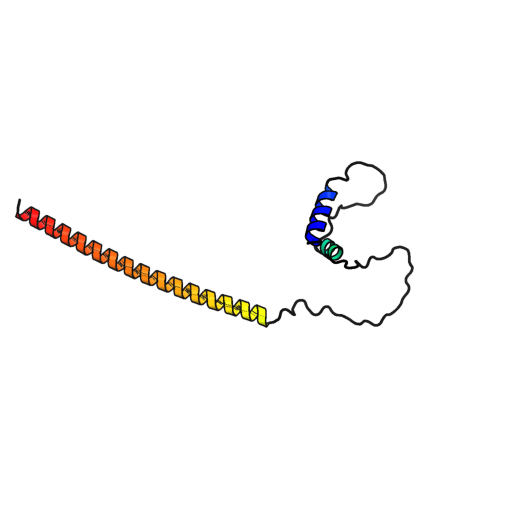LA A 1 95 ? 5.375 -6.905 0.053 1.00 98.25 95 ALA A O 1
ATOM 729 N N . GLN A 1 96 ? 6.108 -5.128 -1.098 1.00 98.38 96 GLN A N 1
ATOM 730 C CA . GLN A 1 96 ? 5.876 -4.178 -0.011 1.00 98.38 96 GLN A CA 1
ATOM 731 C C . GLN A 1 96 ? 4.381 -4.016 0.286 1.00 98.38 96 GLN A C 1
ATOM 733 O O . GLN A 1 96 ? 3.981 -4.095 1.448 1.00 98.38 96 GLN A O 1
ATOM 738 N N . LEU A 1 97 ? 3.551 -3.860 -0.748 1.00 98.50 97 LEU A N 1
ATOM 739 C CA . LEU A 1 97 ? 2.103 -3.730 -0.591 1.00 98.50 97 LEU A CA 1
ATOM 740 C C . LEU A 1 97 ? 1.488 -4.961 0.091 1.00 98.50 97 LEU A C 1
ATOM 742 O O . LEU A 1 97 ? 0.603 -4.831 0.938 1.00 98.50 97 LEU A O 1
ATOM 746 N N . GLU A 1 98 ? 1.959 -6.161 -0.252 1.00 98.31 98 GLU A N 1
ATOM 747 C CA . GLU A 1 98 ? 1.515 -7.397 0.394 1.00 98.31 98 GLU A CA 1
ATOM 748 C C . GLU A 1 98 ? 1.914 -7.455 1.872 1.00 98.31 98 GLU A C 1
ATOM 750 O O . GLU A 1 98 ? 1.082 -7.818 2.706 1.00 98.31 98 GLU A O 1
ATOM 755 N N . ARG A 1 99 ? 3.141 -7.047 2.223 1.00 98.25 99 ARG A N 1
ATOM 756 C CA . ARG A 1 99 ? 3.580 -6.981 3.628 1.00 98.25 99 ARG A CA 1
ATOM 757 C C . ARG A 1 99 ? 2.732 -6.011 4.440 1.00 98.25 99 ARG A C 1
ATOM 759 O O . ARG A 1 99 ? 2.215 -6.401 5.482 1.00 98.25 99 ARG A O 1
ATOM 766 N N . GLU A 1 100 ? 2.537 -4.790 3.944 1.00 98.25 100 GLU A N 1
ATOM 767 C CA . GLU A 1 100 ? 1.717 -3.779 4.627 1.00 98.25 100 GLU A CA 1
ATOM 768 C C . GLU A 1 100 ? 0.268 -4.249 4.790 1.00 98.25 100 GLU A C 1
ATOM 770 O O . GLU A 1 100 ? -0.375 -4.009 5.816 1.00 98.25 100 GLU A O 1
ATOM 775 N N . ARG A 1 101 ? -0.266 -4.964 3.794 1.00 98.50 101 ARG A N 1
ATOM 776 C CA . ARG A 1 101 ? -1.600 -5.555 3.892 1.00 98.50 101 ARG A CA 1
ATOM 777 C C . ARG A 1 101 ? -1.671 -6.605 5.000 1.00 98.50 101 ARG A C 1
ATOM 779 O O . ARG A 1 101 ? -2.630 -6.579 5.772 1.00 98.50 101 ARG A O 1
ATOM 786 N N . LEU A 1 102 ? -0.703 -7.517 5.065 1.00 98.38 102 LEU A N 1
ATOM 787 C CA . LEU A 1 102 ? -0.660 -8.560 6.092 1.00 98.38 102 LEU A CA 1
ATOM 788 C C . LEU A 1 102 ? -0.535 -7.955 7.493 1.00 98.38 102 LEU A C 1
ATOM 790 O O . LEU A 1 102 ? -1.314 -8.311 8.374 1.00 98.38 102 LEU A O 1
ATOM 794 N N . GLU A 1 103 ? 0.361 -6.986 7.668 1.00 98.50 103 GLU A N 1
ATOM 795 C CA . GLU A 1 103 ? 0.547 -6.268 8.933 1.00 98.50 103 GLU A CA 1
ATOM 796 C C . GLU A 1 103 ? -0.746 -5.561 9.369 1.00 98.50 103 GLU A C 1
ATOM 798 O O . GLU A 1 103 ? -1.183 -5.662 10.516 1.00 98.50 103 GLU A O 1
ATOM 803 N N . LYS A 1 104 ? -1.442 -4.908 8.433 1.00 98.38 104 LYS A N 1
ATOM 804 C CA . LYS A 1 104 ? -2.732 -4.269 8.711 1.00 98.38 104 LYS A CA 1
ATOM 805 C C . LYS A 1 104 ? -3.817 -5.272 9.106 1.00 98.38 104 LYS A C 1
ATOM 807 O O . LYS A 1 104 ? -4.648 -4.969 9.966 1.00 98.38 104 LYS A O 1
ATOM 812 N N . GLU A 1 105 ? -3.859 -6.441 8.471 1.00 98.38 105 GLU A N 1
ATOM 813 C CA . GLU A 1 105 ? -4.797 -7.503 8.842 1.00 98.38 105 GLU A CA 1
ATOM 814 C C . GLU A 1 105 ? -4.490 -8.071 10.235 1.00 98.38 105 GLU A C 1
ATOM 816 O O . GLU A 1 105 ? -5.423 -8.340 10.996 1.00 98.38 105 GLU A O 1
ATOM 821 N N . GLU A 1 106 ? -3.214 -8.204 10.595 1.00 98.38 106 GLU A N 1
ATOM 822 C CA . GLU A 1 106 ? -2.778 -8.629 11.926 1.00 98.38 106 GLU A CA 1
ATOM 823 C C . GLU A 1 106 ? -3.169 -7.611 13.002 1.00 98.38 106 GLU A C 1
ATOM 825 O O . GLU A 1 106 ? -3.890 -7.966 13.938 1.00 98.38 106 GLU A O 1
ATOM 830 N N . MET A 1 107 ? -2.835 -6.331 12.811 1.00 98.38 107 MET A N 1
ATOM 831 C CA . MET A 1 107 ? -3.234 -5.255 13.728 1.00 98.38 107 MET A CA 1
ATOM 832 C C . MET A 1 107 ? -4.754 -5.194 13.914 1.00 98.38 107 MET A C 1
ATOM 834 O O . MET A 1 107 ? -5.253 -4.979 15.018 1.00 98.38 107 MET A O 1
ATOM 838 N N . LYS A 1 108 ? -5.527 -5.423 12.845 1.00 98.44 108 LYS A N 1
ATOM 839 C CA . LYS A 1 108 ? -6.992 -5.457 12.929 1.00 98.44 108 LYS A CA 1
ATOM 840 C C . LYS A 1 108 ? -7.493 -6.627 13.782 1.00 98.44 108 LYS A C 1
ATOM 842 O O . LYS A 1 108 ? -8.465 -6.465 14.522 1.00 98.44 108 LYS A O 1
ATOM 847 N N . LYS A 1 109 ? -6.862 -7.801 13.684 1.00 98.25 109 LYS A N 1
ATOM 848 C CA . LYS A 1 109 ? -7.196 -8.963 14.525 1.00 98.25 109 LYS A CA 1
ATOM 849 C C . LYS A 1 109 ? -6.853 -8.702 15.988 1.00 98.25 109 LYS A C 1
ATOM 851 O O . LYS A 1 109 ? -7.672 -9.000 16.854 1.00 98.25 109 LYS A O 1
ATOM 856 N N . GLU A 1 110 ? -5.692 -8.114 16.257 1.00 98.31 110 GLU A N 1
ATOM 857 C CA . GLU A 1 110 ? -5.288 -7.740 17.613 1.00 98.31 110 GLU A CA 1
ATOM 858 C C . GLU A 1 110 ? -6.263 -6.725 18.220 1.00 98.31 110 GLU A C 1
ATOM 860 O O . GLU A 1 110 ? -6.779 -6.935 19.318 1.00 98.31 110 GLU A O 1
ATOM 865 N N . GLN A 1 111 ? -6.619 -5.683 17.464 1.00 98.38 111 GLN A N 1
ATOM 866 C CA . GLN A 1 111 ? -7.601 -4.692 17.892 1.00 98.38 111 GLN A CA 1
ATOM 867 C C . GLN A 1 111 ? -8.957 -5.332 18.222 1.00 98.38 111 GLN A C 1
ATOM 869 O O . GLN A 1 111 ? -9.562 -5.002 19.243 1.00 98.38 111 GLN A O 1
ATOM 874 N N . ALA A 1 112 ? -9.434 -6.259 17.387 1.00 98.31 112 ALA A N 1
ATOM 875 C CA . ALA A 1 112 ? -10.682 -6.976 17.638 1.00 98.31 112 ALA A CA 1
ATOM 876 C C . ALA A 1 112 ? -10.605 -7.845 18.907 1.00 98.31 112 ALA A C 1
ATOM 878 O O . ALA A 1 112 ? -11.554 -7.870 19.691 1.00 98.31 112 ALA A O 1
ATOM 879 N N . SER A 1 113 ? -9.470 -8.512 19.140 1.00 98.38 113 SER A N 1
ATOM 880 C CA . SER A 1 113 ? -9.225 -9.296 20.358 1.00 98.38 113 SER A CA 1
ATOM 881 C C . SER A 1 113 ? -9.258 -8.421 21.613 1.00 98.38 113 SER A C 1
ATOM 883 O O . SER A 1 113 ? -9.955 -8.741 22.577 1.00 98.38 113 SER A O 1
ATOM 885 N N . LEU A 1 114 ? -8.577 -7.272 21.589 1.00 98.44 114 LEU A N 1
ATOM 886 C CA . LEU A 1 114 ? -8.577 -6.325 22.705 1.00 98.44 114 LEU A CA 1
ATOM 887 C C . LEU A 1 114 ? -9.977 -5.768 22.980 1.00 98.44 114 LEU A C 1
ATOM 889 O O . LEU A 1 114 ? -10.391 -5.685 24.136 1.00 98.44 114 LEU A O 1
ATOM 893 N N . GLN A 1 115 ? -10.744 -5.439 21.937 1.00 98.31 115 GLN A N 1
ATOM 894 C CA . GLN A 1 115 ? -12.130 -4.996 22.104 1.00 98.31 115 GLN A CA 1
ATOM 895 C C . GLN A 1 115 ? -13.017 -6.072 22.739 1.00 98.31 115 GLN A C 1
ATOM 897 O O . GLN A 1 115 ? -13.840 -5.740 23.592 1.00 98.31 115 GLN A O 1
ATOM 902 N N . ALA A 1 116 ? -12.837 -7.343 22.371 1.00 98.25 116 ALA A N 1
ATOM 903 C CA . ALA A 1 116 ? -13.571 -8.451 22.977 1.00 98.25 116 ALA A CA 1
ATOM 904 C C . AL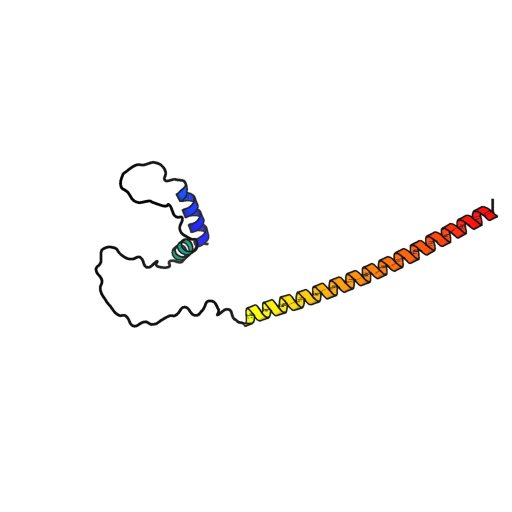A A 1 116 ? -13.215 -8.641 24.463 1.00 98.25 116 ALA A C 1
ATOM 906 O O . ALA A 1 116 ? -14.091 -8.891 25.286 1.00 98.25 116 ALA A O 1
ATOM 907 N N . GLN A 1 117 ? -11.947 -8.467 24.839 1.00 98.19 117 GLN A N 1
ATOM 908 C CA . GLN A 1 117 ? -11.540 -8.530 26.248 1.00 98.19 117 GLN A CA 1
ATOM 909 C C . GLN A 1 117 ? -12.099 -7.355 27.063 1.00 98.19 117 GLN A C 1
ATOM 911 O O . GLN A 1 117 ? -12.553 -7.530 28.195 1.00 98.19 117 GLN A O 1
ATOM 916 N N . LEU A 1 118 ? -12.110 -6.149 26.491 1.00 98.19 118 LEU A N 1
ATOM 917 C CA . LEU A 1 118 ? -12.694 -4.974 27.141 1.00 98.19 118 LEU A CA 1
ATOM 918 C C . LEU A 1 118 ? -14.210 -5.103 27.323 1.00 98.19 118 LEU A C 1
ATOM 920 O O . LEU A 1 118 ? -14.740 -4.692 28.355 1.00 98.19 118 LEU A O 1
ATOM 924 N N . SER A 1 119 ? -14.924 -5.674 26.351 1.00 98.00 119 SER A N 1
ATOM 925 C CA . SER A 1 119 ? -16.362 -5.908 26.498 1.00 98.00 119 SER A CA 1
ATOM 926 C C . SER A 1 119 ? -16.652 -6.976 27.552 1.00 98.00 119 SER A C 1
ATOM 928 O O . SER A 1 119 ? -17.541 -6.781 28.377 1.00 98.00 119 SER A O 1
ATOM 930 N N . GLU A 1 120 ? -15.863 -8.049 27.587 1.00 98.12 120 GLU A N 1
ATOM 931 C CA . GLU A 1 120 ? -15.987 -9.108 28.588 1.00 98.12 120 GLU A CA 1
ATOM 932 C C . GLU A 1 120 ? -15.742 -8.578 30.008 1.00 98.12 120 GLU A C 1
ATOM 934 O O . GLU A 1 120 ? -16.589 -8.732 30.886 1.00 98.12 120 GLU A O 1
ATOM 939 N N . THR A 1 121 ? -14.635 -7.867 30.232 1.00 98.00 121 THR A N 1
ATOM 940 C CA . THR A 1 121 ? -14.327 -7.263 31.544 1.00 98.00 121 THR A CA 1
ATOM 941 C C . THR A 1 121 ? -15.393 -6.258 31.978 1.00 98.00 121 THR A C 1
ATOM 943 O O . THR A 1 121 ? -15.800 -6.248 33.140 1.00 98.00 121 THR A O 1
ATOM 946 N N . ARG A 1 122 ? -15.918 -5.449 31.050 1.00 98.06 122 ARG A N 1
ATOM 947 C CA . ARG A 1 122 ? -17.045 -4.549 31.321 1.00 98.06 122 ARG A CA 1
ATOM 948 C C . ARG A 1 122 ? -18.300 -5.316 31.751 1.00 98.06 122 ARG A C 1
ATOM 950 O O . ARG A 1 122 ? -18.968 -4.886 32.690 1.00 98.06 122 ARG A O 1
ATOM 957 N N . ASN A 1 123 ? -18.628 -6.422 31.085 1.00 97.56 123 ASN A N 1
ATOM 958 C CA . ASN A 1 123 ? -19.783 -7.249 31.442 1.00 97.56 123 ASN A CA 1
ATOM 959 C C . ASN A 1 123 ? -19.601 -7.888 32.824 1.00 97.56 123 ASN A C 1
ATOM 961 O O . ASN A 1 123 ? -20.516 -7.849 33.642 1.00 97.56 123 ASN A O 1
ATOM 965 N N . GLN A 1 124 ? -18.405 -8.398 33.123 1.00 97.44 124 GLN A N 1
ATOM 966 C CA . GLN A 1 124 ? -18.076 -8.954 34.436 1.00 97.44 124 GLN A CA 1
ATOM 967 C C . GLN A 1 124 ? -18.228 -7.913 35.550 1.00 97.44 124 GLN A C 1
ATOM 969 O O . GLN A 1 124 ? -18.845 -8.198 36.576 1.00 97.44 124 GLN A O 1
ATOM 974 N N . LEU A 1 125 ? -17.724 -6.691 35.338 1.00 97.44 125 LEU A N 1
ATOM 975 C CA . LEU A 1 125 ? -17.907 -5.584 36.280 1.00 97.44 125 LEU A CA 1
ATOM 976 C C . LEU A 1 125 ? -19.388 -5.272 36.500 1.00 97.44 125 LEU A C 1
ATOM 978 O O . LEU A 1 125 ? -19.806 -5.111 37.643 1.00 97.44 125 LEU A O 1
ATOM 982 N N . HIS A 1 126 ? -20.188 -5.235 35.431 1.00 97.25 126 HIS A N 1
ATOM 983 C CA . HIS A 1 126 ? -21.633 -5.031 35.534 1.00 97.25 126 HIS A CA 1
ATOM 984 C C . HIS A 1 126 ? -22.296 -6.093 36.414 1.00 97.25 126 HIS A C 1
ATOM 986 O O . HIS A 1 126 ? -22.982 -5.756 37.374 1.00 97.25 126 HIS A O 1
ATOM 992 N N . THR A 1 127 ? -22.028 -7.372 36.147 1.00 97.31 127 THR A N 1
ATOM 993 C CA . THR A 1 127 ? -22.584 -8.479 36.933 1.00 97.31 127 THR A CA 1
ATOM 994 C C . THR A 1 127 ? -22.149 -8.435 38.398 1.00 97.31 127 THR A C 1
ATOM 996 O O . THR A 1 127 ? -22.936 -8.767 39.282 1.00 97.31 127 THR A O 1
ATOM 999 N N . LEU A 1 128 ? -20.906 -8.042 38.691 1.00 97.31 128 LEU A N 1
ATOM 1000 C CA . LEU A 1 128 ? -20.446 -7.893 40.074 1.00 97.31 128 LEU A CA 1
ATOM 1001 C C . LEU A 1 128 ? -21.156 -6.740 40.787 1.00 97.31 128 LEU A C 1
ATOM 1003 O O . LEU A 1 128 ? -21.550 -6.907 41.939 1.00 97.31 128 LEU A O 1
ATOM 1007 N N . MET A 1 129 ? -21.362 -5.607 40.111 1.00 96.06 129 MET A N 1
ATOM 1008 C CA . MET A 1 129 ? -22.122 -4.485 40.671 1.00 96.06 129 MET A CA 1
ATOM 1009 C C . MET A 1 129 ? -23.573 -4.876 40.973 1.00 96.06 129 MET A C 1
ATOM 1011 O O . MET A 1 129 ? -24.060 -4.560 42.051 1.00 96.06 129 MET A O 1
ATOM 1015 N N . GLU A 1 130 ? -24.235 -5.620 40.082 1.00 95.94 130 GLU A N 1
ATOM 1016 C CA . GLU A 1 130 ? -25.604 -6.120 40.303 1.00 95.94 130 GLU A CA 1
ATOM 1017 C C . GLU A 1 130 ? -25.720 -7.098 41.478 1.00 95.94 130 GLU A C 1
ATOM 1019 O O . GLU A 1 130 ? -26.784 -7.218 42.070 1.00 95.94 130 GLU A O 1
ATOM 1024 N N . ARG A 1 131 ? -24.651 -7.836 41.801 1.00 94.62 13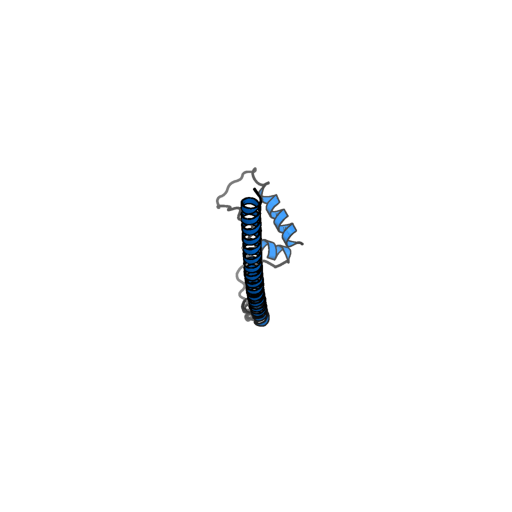1 ARG A N 1
ATOM 1025 C CA . ARG A 1 131 ? -24.641 -8.781 42.931 1.00 94.62 131 ARG A CA 1
ATOM 1026 C C . ARG A 1 131 ? -24.326 -8.124 44.273 1.00 94.62 131 ARG A C 1
ATOM 1028 O O . ARG A 1 131 ? -24.584 -8.740 45.305 1.00 94.62 131 ARG A O 1
ATOM 1035 N N . LEU A 1 132 ? -23.678 -6.960 44.256 1.00 91.56 132 LEU A N 1
ATOM 1036 C CA . LEU A 1 132 ? -23.220 -6.245 45.452 1.00 91.56 132 LEU A CA 1
ATOM 1037 C C . LEU A 1 132 ? -24.140 -5.084 45.857 1.00 91.56 132 LEU A C 1
ATOM 1039 O O . LEU A 1 132 ? -24.059 -4.653 47.007 1.00 91.56 132 LEU A O 1
ATOM 1043 N N . GLY A 1 133 ? -24.952 -4.564 44.931 1.00 72.31 133 GLY A N 1
ATOM 1044 C CA . GLY A 1 133 ? -26.035 -3.610 45.207 1.00 72.31 133 GLY A CA 1
ATOM 1045 C C . GLY A 1 133 ? -27.327 -4.309 45.602 1.00 72.31 133 GLY A C 1
ATOM 1046 O O . GLY A 1 133 ? -28.058 -3.721 46.428 1.00 72.31 133 GLY A O 1
#

pLDDT: mean 74.79, std 21.2, range [34.62, 98.5]

Organism: NCBI:txid153742